Protein AF-A0AAT9RQ84-F1 (afdb_monomer)

Radius of gyration: 24.02 Å; Cα contacts (8 Å, |Δi|>4): 151; chains: 1; bounding box: 50×34×82 Å

Secondary structure (DSSP, 8-state):
-PPPPPHHHHHHHHHHHT--TTSPPPPHHHHHHHT--TTSS-SS-HHHHHHHHTTPPPPGGGHHHHHHHTTS-GGGGSTT---HHHHHHHHH-HHHHHHHHHTTT--HHHHHHHHHHHHHHHHHTT---SS--SSPPPPPPPPPPP-SHHHHHHHHHHHHHHHHHHTT--

Mean predicted aligned error: 10.5 Å

Sequence (170 aa):
MPPPASLHQKLIMLRRLLLTPTGKLPSLRDLERNSADSTGRPAISHSAIGKILDGSTPGLDNVPAVARAFDAPAAYLLPGWDDLTALSVFEQHPAARQALRLLDGLDGDAADELLAAAQAIRRSRGLNDEDVPEAPPLAPLPTAPTDGRLRRRRLSMAQAAERAAEDLQG

Nearest PDB structures (foldseek):
  3qf3-assembly2_B  TM=4.859E-01  e=4.912E-03  Mycobacterium tuberculosis
  3r1f-assembly1_A  TM=5.063E-01  e=2.634E-02  Mycobacterium tuberculosis
  3qwg-assembly1_A  TM=7.337E-01  e=4.838E-01  Mycobacterium tuberculosis
  3r1f-assembly9_R  TM=4.928E-01  e=1.767E-01  Mycobacterium tuberculosis
  3r1f-assembly8_O  TM=6.858E-01  e=7.572E-01  Mycobacterium tuberculosis

Foldseek 3Di:
DDAWDALLRLLVQLQLVPQDPVLDGDQLVLLQQQLDDPVSHRPDHSVVVVVVNVPDDDDPVCLSSNCSSSVFQSCCSDTPNQQRPVSCCCVPPPVSVVLVVVCVPPDPVVVVVVLVVVLVVCVVVVNPCSDDDSDDDGDDRPDPDDDPPVVVVVVVVVVVVVVVVVVVVD

pLDDT: mean 84.75, std 13.76, range [47.75, 96.5]

Solvent-accessible surface area (backbone atoms only — not comparable to full-atom values): 10007 Å² total; per-residue (Å²): 131,83,80,71,73,51,62,50,57,51,52,55,50,37,44,53,70,52,40,41,99,85,60,43,65,68,49,52,65,53,32,16,59,44,9,31,50,99,84,69,48,56,66,43,53,36,70,57,52,47,44,32,69,76,60,45,82,74,54,79,89,43,40,59,27,50,17,41,29,51,75,46,50,52,63,49,68,41,88,84,36,70,45,46,44,62,45,42,46,47,73,75,31,70,66,54,48,48,56,60,59,68,48,67,92,55,62,75,64,57,56,53,52,52,50,52,51,52,47,51,54,34,50,78,68,70,42,81,67,78,77,73,59,45,52,81,85,75,75,82,76,67,77,75,79,77,76,68,60,66,57,52,57,52,52,52,52,52,55,53,52,53,54,59,52,55,72,72,76,113

Structure (mmCIF, N/CA/C/O backbone):
data_AF-A0AAT9RQ84-F1
#
_entry.id   AF-A0AAT9RQ84-F1
#
loop_
_atom_site.group_PDB
_atom_site.id
_atom_site.type_symbol
_atom_site.label_atom_id
_atom_site.label_alt_id
_atom_site.label_comp_id
_atom_site.label_asym_id
_atom_site.label_entity_id
_atom_site.label_seq_id
_atom_site.pdbx_PDB_ins_code
_atom_site.Cartn_x
_atom_site.Cartn_y
_atom_site.Cartn_z
_atom_site.occupancy
_atom_site.B_iso_or_equiv
_atom_site.auth_seq_id
_atom_site.auth_comp_id
_atom_site.auth_asym_id
_atom_site.auth_atom_id
_atom_site.pdbx_PDB_model_num
ATOM 1 N N . MET A 1 1 ? -19.631 -8.891 -5.335 1.00 50.50 1 MET A N 1
ATOM 2 C CA . MET A 1 1 ? -18.218 -8.528 -5.127 1.00 50.50 1 MET A CA 1
ATOM 3 C C . MET A 1 1 ? -17.533 -8.566 -6.488 1.00 50.50 1 MET A C 1
ATOM 5 O O . MET A 1 1 ? -17.744 -9.553 -7.191 1.00 50.50 1 MET A O 1
ATOM 9 N N . PRO A 1 2 ? -16.847 -7.499 -6.927 1.00 57.72 2 PRO A N 1
ATOM 10 C CA . PRO A 1 2 ? -16.076 -7.538 -8.168 1.00 57.72 2 PRO A CA 1
ATOM 11 C C . PRO A 1 2 ? -14.991 -8.630 -8.091 1.00 57.72 2 PRO A C 1
ATOM 13 O O . PRO A 1 2 ? -14.566 -8.984 -6.989 1.00 57.72 2 PRO A O 1
ATOM 16 N N . PRO A 1 3 ? -14.573 -9.216 -9.228 1.00 71.06 3 PRO A N 1
ATOM 17 C CA . PRO A 1 3 ? -13.474 -10.174 -9.233 1.00 71.06 3 PRO A CA 1
ATOM 18 C C . PRO A 1 3 ? -12.175 -9.490 -8.778 1.00 71.06 3 PRO A C 1
ATOM 20 O O . PRO A 1 3 ? -11.982 -8.314 -9.101 1.00 71.06 3 PRO A O 1
ATOM 23 N N . PRO A 1 4 ? -11.282 -10.208 -8.072 1.00 80.50 4 PRO A N 1
ATOM 24 C CA . PRO A 1 4 ? -10.048 -9.619 -7.576 1.00 80.50 4 PRO A CA 1
ATOM 25 C C . PRO A 1 4 ? -9.174 -9.120 -8.727 1.00 80.50 4 PRO A C 1
ATOM 27 O O . PRO A 1 4 ? -9.068 -9.771 -9.776 1.00 80.50 4 PRO A O 1
ATOM 30 N N . ALA A 1 5 ? -8.532 -7.970 -8.532 1.00 85.44 5 ALA A N 1
ATOM 31 C CA . ALA A 1 5 ? -7.670 -7.377 -9.544 1.00 85.44 5 ALA A CA 1
ATOM 32 C C . ALA A 1 5 ? -6.446 -8.271 -9.792 1.00 85.44 5 ALA A C 1
ATOM 34 O O . ALA A 1 5 ? -5.745 -8.693 -8.869 1.00 85.44 5 ALA A O 1
ATOM 35 N N . SER A 1 6 ? -6.145 -8.550 -11.060 1.00 91.06 6 SER A N 1
ATOM 36 C CA . SER A 1 6 ? -4.933 -9.298 -11.404 1.00 91.06 6 SER A CA 1
ATOM 37 C C . SER A 1 6 ? -3.682 -8.479 -11.078 1.00 91.06 6 SER A C 1
ATOM 39 O O . SER A 1 6 ? -3.684 -7.252 -11.197 1.00 91.06 6 SER A O 1
ATOM 41 N N . LEU A 1 7 ? -2.573 -9.148 -10.746 1.00 92.31 7 LEU A N 1
ATOM 42 C CA . LEU A 1 7 ? -1.295 -8.480 -10.469 1.00 92.31 7 LEU A CA 1
ATOM 43 C C . LEU A 1 7 ? -0.893 -7.508 -11.590 1.00 92.31 7 LEU A C 1
ATOM 45 O O . LEU A 1 7 ? -0.454 -6.393 -11.328 1.00 92.31 7 LEU A O 1
ATOM 49 N N . HIS A 1 8 ? -1.090 -7.905 -12.846 1.00 92.25 8 HIS A N 1
ATOM 50 C CA . HIS A 1 8 ? -0.796 -7.058 -13.996 1.00 92.25 8 HIS A CA 1
ATOM 51 C C . HIS A 1 8 ? -1.626 -5.761 -13.994 1.00 92.25 8 HIS A C 1
ATOM 53 O O . HIS A 1 8 ? -1.076 -4.677 -14.191 1.00 92.25 8 HIS A O 1
ATOM 59 N N . GLN A 1 9 ? -2.929 -5.839 -13.696 1.00 91.44 9 GLN A N 1
ATOM 60 C CA . GLN A 1 9 ? -3.789 -4.654 -13.576 1.00 91.44 9 GLN A CA 1
ATOM 61 C C . GLN A 1 9 ? -3.342 -3.743 -12.429 1.00 91.44 9 GLN A C 1
ATOM 63 O O . GLN A 1 9 ? -3.243 -2.529 -12.622 1.00 91.44 9 GLN A O 1
ATOM 68 N N . LYS A 1 10 ? -3.001 -4.325 -11.273 1.00 94.19 10 LYS A N 1
ATOM 69 C CA . LYS A 1 10 ? -2.466 -3.584 -10.123 1.00 94.19 10 LYS A CA 1
ATOM 70 C C . LYS A 1 10 ? -1.192 -2.828 -10.489 1.00 94.19 10 LYS A C 1
ATOM 72 O O . LYS A 1 10 ? -1.088 -1.635 -10.233 1.00 94.19 10 LYS A O 1
ATOM 77 N N . LEU A 1 11 ? -0.247 -3.479 -11.164 1.00 94.56 11 LEU A N 1
ATOM 78 C CA . LEU A 1 11 ? 1.014 -2.855 -11.577 1.00 94.56 11 LEU A CA 1
ATOM 79 C C . LEU A 1 11 ? 0.817 -1.738 -12.609 1.00 94.56 11 LEU A C 1
ATOM 81 O O . LEU A 1 11 ? 1.481 -0.704 -12.523 1.00 94.56 11 LEU A O 1
ATOM 85 N N . ILE A 1 12 ? -0.108 -1.900 -13.562 1.00 91.50 12 ILE A N 1
ATOM 86 C CA . ILE A 1 12 ? -0.475 -0.824 -14.498 1.00 91.50 12 ILE A CA 1
ATOM 87 C C . ILE A 1 12 ? -1.033 0.378 -13.734 1.00 91.50 12 ILE A C 1
ATOM 89 O O . ILE A 1 12 ? -0.650 1.516 -14.014 1.00 91.50 12 ILE A O 1
ATOM 93 N N . MET A 1 13 ? -1.922 0.132 -12.772 1.00 92.19 13 MET A N 1
ATOM 94 C CA . MET A 1 13 ? -2.515 1.173 -11.940 1.00 92.19 13 MET A CA 1
ATOM 95 C C . MET A 1 13 ? -1.446 1.904 -11.120 1.00 92.19 13 MET A C 1
ATOM 97 O O . MET A 1 13 ? -1.349 3.126 -11.213 1.00 92.19 13 MET A O 1
ATOM 101 N N . LEU A 1 14 ? -0.586 1.175 -10.403 1.00 94.06 14 LEU A N 1
ATOM 102 C CA . LEU A 1 14 ? 0.517 1.753 -9.629 1.00 94.06 14 LEU A CA 1
ATOM 103 C C . LEU A 1 14 ? 1.453 2.586 -10.506 1.00 94.06 14 LEU A C 1
ATOM 105 O O . LEU A 1 14 ? 1.819 3.705 -10.159 1.00 94.06 14 LEU A O 1
ATOM 109 N N . ARG A 1 15 ? 1.782 2.098 -11.707 1.00 92.56 15 ARG A N 1
ATOM 110 C CA . ARG A 1 15 ? 2.611 2.856 -12.651 1.00 92.56 15 ARG A CA 1
ATOM 111 C C . ARG A 1 15 ? 1.974 4.187 -13.049 1.00 92.56 15 ARG A C 1
ATOM 113 O O . ARG A 1 15 ? 2.693 5.155 -13.284 1.00 92.56 15 ARG A O 1
ATOM 120 N N . ARG A 1 16 ? 0.643 4.230 -13.162 1.00 90.81 16 ARG A N 1
ATOM 121 C CA . ARG A 1 16 ? -0.107 5.462 -13.443 1.00 90.81 16 ARG A CA 1
ATOM 122 C C . ARG A 1 16 ? -0.156 6.394 -12.237 1.00 90.81 16 ARG A C 1
ATOM 124 O O . ARG A 1 16 ? -0.142 7.601 -12.438 1.00 90.81 16 ARG A O 1
ATOM 131 N N . LEU A 1 17 ? -0.183 5.867 -11.016 1.00 90.25 17 LEU A N 1
ATOM 132 C CA . LEU A 1 17 ? -0.075 6.689 -9.807 1.00 90.25 17 LEU A CA 1
ATOM 133 C C . LEU A 1 17 ? 1.306 7.350 -9.694 1.00 90.25 17 LEU A C 1
ATOM 135 O O . LEU A 1 17 ? 1.405 8.489 -9.257 1.00 90.25 17 LEU A O 1
ATOM 139 N N . LEU A 1 18 ? 2.347 6.691 -10.205 1.00 89.44 18 LEU A N 1
ATOM 140 C CA . LEU A 1 18 ? 3.710 7.222 -10.285 1.00 89.44 18 LEU A CA 1
ATOM 141 C C . LEU A 1 18 ? 3.965 8.195 -11.449 1.00 89.44 18 LEU A C 1
ATOM 143 O O . LEU A 1 18 ? 5.123 8.437 -11.804 1.00 89.44 18 LEU A O 1
ATOM 147 N N . LEU A 1 19 ? 2.922 8.742 -12.082 1.00 85.44 19 LEU A N 1
ATOM 148 C CA . LEU A 1 19 ? 3.100 9.789 -13.088 1.00 85.44 19 LEU A CA 1
ATOM 149 C C . LEU A 1 19 ? 3.947 10.924 -12.500 1.00 85.44 19 LEU A C 1
ATOM 151 O O . LEU A 1 19 ? 3.646 11.477 -11.445 1.00 85.44 19 LEU A O 1
ATOM 155 N N . THR A 1 20 ? 5.017 11.286 -13.203 1.00 72.25 20 THR A N 1
ATOM 156 C CA . THR A 1 20 ? 5.844 12.423 -12.806 1.00 72.25 20 THR A CA 1
ATOM 157 C C . THR A 1 20 ? 5.012 13.711 -12.820 1.00 72.25 20 THR A C 1
ATOM 159 O O . THR A 1 20 ? 4.012 13.789 -13.538 1.00 72.25 20 THR A O 1
ATOM 162 N N . PRO A 1 21 ? 5.471 14.796 -12.167 1.00 71.00 21 PRO A N 1
ATOM 163 C CA . PRO A 1 21 ? 4.843 16.116 -12.308 1.00 71.00 21 PRO A CA 1
ATOM 164 C C . PRO A 1 21 ? 4.735 16.594 -13.768 1.00 71.00 21 PRO A C 1
ATOM 166 O O . PRO A 1 21 ? 3.922 17.447 -14.099 1.00 71.00 21 PRO A O 1
ATOM 169 N N . THR A 1 22 ? 5.553 16.026 -14.662 1.00 71.38 22 THR A N 1
ATOM 170 C CA . THR A 1 22 ? 5.536 16.272 -16.112 1.00 71.38 22 THR A CA 1
ATOM 171 C C . THR A 1 22 ? 4.561 15.374 -16.887 1.00 71.38 22 THR A C 1
ATOM 173 O O . THR A 1 22 ? 4.561 15.400 -18.118 1.00 71.38 22 THR A O 1
ATOM 176 N N . GLY A 1 23 ? 3.755 14.561 -16.198 1.00 78.06 23 GLY A N 1
ATOM 177 C CA . GLY A 1 23 ? 2.766 13.655 -16.781 1.00 78.06 23 GLY A CA 1
ATOM 178 C C . GLY A 1 23 ? 3.364 12.444 -17.503 1.00 78.06 23 GLY A C 1
ATOM 179 O O . GLY A 1 23 ? 2.690 11.821 -18.321 1.00 78.06 23 GLY A O 1
ATOM 180 N N . LYS A 1 24 ? 4.633 12.102 -17.252 1.00 85.12 24 LYS A N 1
ATOM 181 C CA . LYS A 1 24 ? 5.287 10.947 -17.879 1.00 85.12 24 LYS A CA 1
ATOM 182 C C . LYS A 1 24 ? 5.252 9.751 -16.943 1.00 85.12 24 LYS A C 1
ATOM 184 O O . LYS A 1 24 ? 5.495 9.883 -15.748 1.00 85.12 24 LYS A O 1
ATOM 189 N N . LEU A 1 25 ? 4.986 8.572 -17.501 1.00 88.31 25 LEU A N 1
ATOM 190 C CA . LEU A 1 25 ? 5.143 7.325 -16.757 1.00 88.31 25 LEU A CA 1
ATOM 191 C C . LEU A 1 25 ? 6.630 7.099 -16.446 1.00 88.31 25 LEU A C 1
ATOM 193 O O . LEU A 1 25 ? 7.471 7.396 -17.304 1.00 88.31 25 LEU A O 1
ATOM 197 N N . PRO A 1 26 ? 6.961 6.523 -15.279 1.00 90.25 26 PRO A N 1
ATOM 198 C CA . PRO A 1 26 ? 8.336 6.178 -14.955 1.00 90.25 26 PRO A CA 1
ATOM 199 C C . PRO A 1 26 ? 8.887 5.183 -15.983 1.00 90.25 26 PRO A C 1
ATOM 201 O O . PRO A 1 26 ? 8.175 4.293 -16.487 1.00 90.25 26 PRO A O 1
ATOM 204 N N . SER A 1 27 ? 10.164 5.356 -16.326 1.00 92.31 27 SER A N 1
ATOM 205 C CA . SER A 1 27 ? 10.886 4.397 -17.157 1.00 92.31 27 SER A CA 1
ATOM 206 C C . SER A 1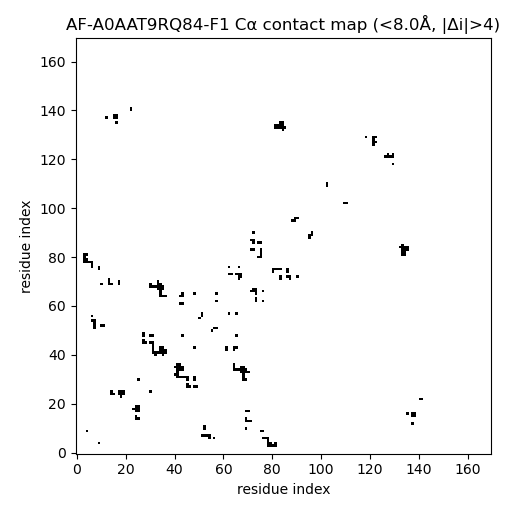 27 ? 11.232 3.143 -16.348 1.00 92.31 27 SER A C 1
ATOM 208 O O . SER A 1 27 ? 11.255 3.170 -15.119 1.00 92.31 27 SER A O 1
ATOM 210 N N . LEU A 1 28 ? 11.570 2.038 -17.021 1.00 94.25 28 LEU A N 1
ATOM 211 C CA . LEU A 1 28 ? 12.027 0.826 -16.325 1.00 94.25 28 LEU A CA 1
ATOM 212 C C . LEU A 1 28 ? 13.302 1.074 -15.498 1.00 94.25 28 LEU A C 1
ATOM 214 O O . LEU A 1 28 ? 13.507 0.416 -14.485 1.00 94.25 28 LEU A O 1
ATOM 218 N N . ARG A 1 29 ? 14.139 2.036 -15.911 1.00 93.19 29 ARG A N 1
ATOM 219 C CA . ARG A 1 29 ? 15.339 2.453 -15.169 1.00 93.19 29 ARG A CA 1
ATOM 220 C C . ARG A 1 29 ? 14.997 3.254 -13.916 1.00 93.19 29 ARG A C 1
ATOM 222 O O . ARG A 1 29 ? 15.676 3.106 -12.905 1.00 93.19 29 ARG A O 1
ATOM 229 N N . ASP A 1 30 ? 13.945 4.068 -13.965 1.00 93.69 30 ASP A N 1
ATOM 230 C CA . ASP A 1 30 ? 13.454 4.767 -12.775 1.00 93.69 30 ASP A CA 1
ATOM 231 C C . ASP A 1 30 ? 12.901 3.765 -11.758 1.00 93.69 30 ASP A C 1
ATOM 233 O O . ASP A 1 30 ? 13.250 3.839 -10.585 1.00 93.69 30 ASP A O 1
ATOM 237 N N . LEU A 1 31 ? 12.122 2.780 -12.218 1.00 94.81 31 LEU A N 1
ATOM 238 C CA . LEU A 1 31 ? 11.588 1.714 -11.363 1.00 94.81 31 LEU A CA 1
ATOM 239 C C . LEU A 1 31 ? 12.705 0.833 -10.771 1.00 94.81 31 LEU A C 1
ATOM 241 O O . LEU A 1 31 ? 12.673 0.508 -9.589 1.00 94.81 31 LEU A O 1
ATOM 245 N N . GLU A 1 32 ? 13.728 0.491 -11.561 1.00 95.69 32 GLU A N 1
ATOM 246 C CA . GLU A 1 32 ? 14.928 -0.219 -11.087 1.00 95.69 32 GLU A CA 1
ATOM 247 C C . GLU A 1 32 ? 15.611 0.555 -9.955 1.00 95.69 32 GLU A C 1
ATOM 249 O O . GLU A 1 32 ? 15.879 -0.010 -8.897 1.00 95.69 32 GLU A O 1
ATOM 254 N N . ARG A 1 33 ? 15.819 1.865 -10.126 1.00 94.25 33 ARG A N 1
ATOM 255 C CA . ARG A 1 33 ? 16.390 2.720 -9.077 1.00 94.25 33 ARG A CA 1
ATOM 256 C C . ARG A 1 33 ? 15.507 2.767 -7.826 1.00 94.25 33 ARG A C 1
ATOM 258 O O . ARG A 1 33 ? 16.034 2.672 -6.724 1.00 94.25 33 ARG A O 1
ATOM 265 N N . ASN A 1 34 ? 14.191 2.875 -7.988 1.00 94.38 34 ASN A N 1
ATOM 266 C CA . ASN A 1 34 ? 13.243 2.924 -6.871 1.00 94.38 34 ASN A CA 1
ATOM 267 C C . ASN A 1 34 ? 13.160 1.598 -6.098 1.00 94.38 34 ASN A C 1
ATOM 269 O O . ASN A 1 34 ? 12.774 1.581 -4.936 1.00 94.38 34 ASN A O 1
ATOM 273 N N . SER A 1 35 ? 13.560 0.481 -6.710 1.00 94.94 35 SER A N 1
ATOM 274 C CA . SER A 1 35 ? 13.575 -0.825 -6.043 1.00 94.94 35 SER A CA 1
ATOM 275 C C . SER A 1 35 ? 14.660 -0.989 -4.972 1.00 94.94 35 SER A C 1
ATOM 277 O O . SER A 1 35 ? 14.692 -2.023 -4.287 1.00 94.94 35 SER A O 1
ATOM 279 N N . ALA A 1 36 ? 15.566 -0.012 -4.862 1.00 92.44 36 ALA A N 1
ATOM 280 C CA . ALA A 1 36 ? 16.740 -0.093 -4.014 1.00 92.44 36 ALA A CA 1
ATOM 281 C C . ALA A 1 36 ? 16.394 -0.397 -2.550 1.00 92.44 36 ALA A C 1
ATOM 283 O O . ALA A 1 36 ? 15.391 0.067 -2.008 1.00 92.44 36 ALA A O 1
ATOM 284 N N . ASP A 1 37 ? 17.223 -1.224 -1.920 1.00 89.06 37 ASP A N 1
ATOM 285 C CA . ASP A 1 37 ? 17.119 -1.531 -0.496 1.00 89.06 37 ASP A CA 1
ATOM 286 C C . ASP A 1 37 ? 17.896 -0.517 0.364 1.00 89.06 37 ASP A C 1
ATOM 288 O O . ASP A 1 37 ? 18.365 0.517 -0.115 1.00 89.06 37 ASP A O 1
ATOM 292 N N . SER A 1 38 ? 18.059 -0.819 1.655 1.00 85.50 38 SER A N 1
ATOM 293 C CA . SER A 1 38 ? 18.830 0.007 2.591 1.00 85.50 38 SER A CA 1
ATOM 294 C C . SER A 1 38 ? 20.310 0.158 2.217 1.00 85.50 38 SER A C 1
ATOM 296 O O . SER A 1 38 ? 20.976 1.048 2.741 1.00 85.50 38 SER A O 1
ATOM 298 N N . THR A 1 39 ? 20.833 -0.667 1.303 1.00 87.44 39 THR A N 1
ATOM 299 C CA . THR A 1 39 ? 22.197 -0.547 0.769 1.00 87.44 39 THR A CA 1
ATOM 300 C C . THR A 1 39 ? 22.288 0.437 -0.400 1.00 87.44 39 THR A C 1
ATOM 302 O O . THR A 1 39 ? 23.385 0.740 -0.871 1.00 87.44 39 THR A O 1
ATOM 305 N N . GLY A 1 40 ? 21.147 0.937 -0.890 1.00 86.38 40 GLY A N 1
ATOM 306 C CA . GLY A 1 40 ? 21.060 1.850 -2.028 1.00 86.38 40 GLY A CA 1
ATOM 307 C C . GLY A 1 40 ? 21.273 1.178 -3.388 1.00 86.38 40 GLY A C 1
ATOM 308 O O . GLY A 1 40 ? 21.314 1.865 -4.409 1.00 86.38 40 GLY A O 1
ATOM 309 N N . ARG A 1 41 ? 21.409 -0.154 -3.434 1.00 90.81 41 ARG A N 1
ATOM 310 C CA . ARG A 1 41 ? 21.547 -0.914 -4.683 1.00 90.81 41 ARG A CA 1
ATOM 311 C C . ARG A 1 41 ? 20.179 -1.391 -5.171 1.00 90.81 41 ARG A C 1
ATOM 313 O O . ARG A 1 41 ? 19.405 -1.882 -4.351 1.00 90.81 41 ARG A O 1
ATOM 320 N N . PRO A 1 42 ? 19.884 -1.303 -6.483 1.00 91.62 42 PRO A N 1
ATOM 321 C CA . PRO A 1 42 ? 18.677 -1.889 -7.058 1.00 91.62 42 PRO A CA 1
ATOM 322 C C . PRO A 1 42 ? 18.548 -3.368 -6.693 1.00 91.62 42 PRO A C 1
ATOM 324 O O . PRO A 1 42 ? 19.453 -4.155 -6.972 1.00 91.62 42 PRO A O 1
ATOM 327 N N . ALA A 1 43 ? 17.422 -3.738 -6.086 1.00 92.75 43 ALA A N 1
ATOM 328 C CA . ALA A 1 43 ? 17.149 -5.120 -5.700 1.00 92.75 43 ALA A CA 1
ATOM 329 C C . ALA A 1 43 ? 16.576 -5.946 -6.864 1.00 92.75 43 ALA A C 1
ATOM 331 O O . ALA A 1 43 ? 16.652 -7.171 -6.855 1.00 92.75 43 ALA A O 1
ATOM 332 N N . ILE A 1 44 ? 16.027 -5.285 -7.887 1.00 93.94 44 ILE A N 1
ATOM 333 C CA . ILE A 1 44 ? 15.530 -5.925 -9.105 1.00 93.94 44 ILE A CA 1
ATOM 334 C C . ILE A 1 44 ? 15.974 -5.134 -10.337 1.00 93.94 44 ILE A C 1
ATOM 336 O O . ILE A 1 44 ? 15.984 -3.904 -10.340 1.00 93.94 44 ILE A O 1
ATOM 340 N N . SER A 1 45 ? 16.352 -5.847 -11.399 1.00 94.38 45 SER A N 1
ATOM 341 C CA . SER A 1 45 ? 16.800 -5.225 -12.643 1.00 94.38 45 SER A CA 1
ATOM 342 C C . SER A 1 45 ? 15.635 -4.682 -13.472 1.00 94.38 45 SER A C 1
ATOM 344 O O . SER A 1 45 ? 14.531 -5.231 -13.473 1.00 94.38 45 SER A O 1
ATOM 346 N N . HIS A 1 46 ? 15.895 -3.658 -14.285 1.00 93.56 46 HIS A N 1
ATOM 347 C CA . HIS A 1 46 ? 14.904 -3.106 -15.221 1.00 93.56 46 HIS A CA 1
ATOM 348 C C . HIS A 1 46 ? 14.347 -4.157 -16.201 1.00 93.56 46 HIS A C 1
ATOM 350 O O . HIS A 1 46 ? 13.185 -4.074 -16.597 1.00 93.56 46 HIS A O 1
ATOM 356 N N . SER A 1 47 ? 15.150 -5.158 -16.587 1.00 94.12 47 SER A N 1
ATOM 357 C CA . SER A 1 47 ? 14.707 -6.251 -17.461 1.00 94.12 47 SER A CA 1
ATOM 358 C C . SER A 1 47 ? 13.740 -7.202 -16.754 1.00 94.12 47 SER A C 1
ATOM 360 O O . SER A 1 47 ? 12.765 -7.640 -17.363 1.00 94.12 47 SER A O 1
ATOM 362 N N . ALA A 1 48 ? 13.961 -7.488 -15.468 1.00 94.50 48 ALA A N 1
ATOM 363 C CA . ALA A 1 48 ? 13.033 -8.270 -14.658 1.00 94.50 48 ALA A CA 1
ATOM 364 C C . ALA A 1 48 ? 11.726 -7.502 -14.400 1.00 94.50 48 ALA A C 1
ATOM 366 O O . ALA A 1 48 ? 10.652 -8.076 -14.556 1.00 94.50 48 ALA A O 1
ATOM 367 N N . ILE A 1 49 ? 11.802 -6.194 -14.120 1.00 94.50 49 ILE A N 1
ATOM 368 C CA . ILE A 1 49 ? 10.618 -5.322 -14.019 1.00 94.50 49 ILE A CA 1
ATOM 369 C C . ILE A 1 49 ? 9.818 -5.340 -15.327 1.00 94.50 49 ILE A C 1
ATOM 371 O O . ILE A 1 49 ? 8.597 -5.462 -15.287 1.00 94.50 49 ILE A O 1
ATOM 375 N N . GLY A 1 50 ? 10.491 -5.259 -16.481 1.00 93.75 50 GLY A N 1
ATOM 376 C CA . GLY A 1 50 ? 9.849 -5.360 -17.795 1.00 93.75 50 GLY A CA 1
ATOM 377 C C . GLY A 1 50 ? 9.055 -6.658 -17.951 1.00 93.75 50 GLY A C 1
ATOM 378 O O . GLY A 1 50 ? 7.862 -6.610 -18.216 1.00 93.75 50 GLY A O 1
ATOM 379 N N . LYS A 1 51 ? 9.674 -7.810 -17.659 1.00 94.38 51 LYS A N 1
ATOM 380 C CA . LYS A 1 51 ? 8.994 -9.118 -17.707 1.00 94.38 51 LYS A CA 1
ATOM 381 C C . LYS A 1 51 ? 7.773 -9.195 -16.791 1.00 94.38 51 LYS A C 1
ATOM 383 O O . LYS A 1 51 ? 6.774 -9.809 -17.156 1.00 94.38 51 LYS A O 1
ATOM 388 N N . ILE A 1 52 ? 7.861 -8.604 -15.600 1.00 94.31 52 ILE A N 1
ATOM 389 C CA . ILE A 1 52 ? 6.754 -8.569 -14.637 1.00 94.31 52 ILE A CA 1
ATOM 390 C C . ILE A 1 52 ? 5.610 -7.696 -15.162 1.00 94.31 52 ILE A C 1
ATOM 392 O O . ILE A 1 52 ? 4.449 -8.098 -15.118 1.00 94.31 52 ILE A O 1
ATOM 396 N N . LEU A 1 53 ? 5.936 -6.532 -15.730 1.00 92.19 53 LEU A N 1
ATOM 397 C CA . LEU A 1 53 ? 4.959 -5.681 -16.404 1.00 92.19 53 LEU A CA 1
ATOM 398 C C . LEU A 1 53 ? 4.327 -6.369 -17.616 1.00 92.19 53 LEU A C 1
ATOM 400 O O . LEU A 1 53 ? 3.147 -6.153 -17.851 1.00 92.19 53 LEU A O 1
ATOM 404 N N . ASP A 1 54 ? 5.051 -7.239 -18.316 1.00 91.62 54 ASP A N 1
ATOM 405 C CA . ASP A 1 54 ? 4.524 -8.048 -19.423 1.00 91.62 54 ASP A CA 1
ATOM 406 C C . ASP A 1 54 ? 3.677 -9.252 -18.950 1.00 91.62 54 ASP A C 1
ATOM 408 O O . ASP A 1 54 ? 3.168 -10.014 -19.769 1.00 91.62 54 ASP A O 1
ATOM 412 N N . GLY A 1 55 ? 3.493 -9.423 -17.634 1.00 89.44 55 GLY A N 1
ATOM 413 C CA . GLY A 1 55 ? 2.600 -10.425 -17.041 1.00 89.44 55 GLY A CA 1
ATOM 414 C C . GLY A 1 55 ? 3.301 -11.575 -16.316 1.00 89.44 55 GLY A C 1
ATOM 415 O O . GLY A 1 55 ? 2.627 -12.484 -15.836 1.00 89.44 55 GLY A O 1
ATOM 416 N N . SER A 1 56 ? 4.631 -11.554 -16.195 1.00 91.88 56 SER A N 1
ATOM 417 C CA . SER A 1 56 ? 5.346 -12.556 -15.394 1.00 91.88 56 SER A CA 1
ATOM 418 C C . SER A 1 56 ? 5.086 -12.355 -13.899 1.00 91.88 56 SER A C 1
ATOM 420 O O . SER A 1 56 ? 5.129 -11.236 -13.391 1.00 91.88 56 SER A O 1
ATOM 422 N N . THR A 1 57 ? 4.882 -13.441 -13.158 1.00 88.75 57 THR A N 1
ATOM 423 C CA . THR A 1 57 ? 4.747 -13.376 -11.698 1.00 88.75 57 THR A CA 1
ATOM 424 C C . THR A 1 57 ? 6.127 -13.211 -11.046 1.00 88.75 57 THR A C 1
ATOM 426 O O . THR A 1 57 ? 7.031 -13.997 -11.344 1.00 88.75 57 THR A O 1
ATOM 429 N N . PRO A 1 58 ? 6.337 -12.217 -10.164 1.00 89.62 58 PRO A N 1
ATOM 430 C CA . PRO A 1 58 ? 7.566 -12.124 -9.389 1.00 89.62 58 PRO A CA 1
ATOM 431 C C . PRO A 1 58 ? 7.650 -13.289 -8.396 1.00 89.62 58 PRO A C 1
ATOM 433 O O . PRO A 1 58 ? 6.646 -13.700 -7.818 1.00 89.62 58 PRO A O 1
ATOM 436 N N . GLY A 1 59 ? 8.860 -13.798 -8.159 1.00 88.81 59 GLY A N 1
ATOM 437 C CA . GLY A 1 59 ? 9.104 -14.672 -7.008 1.00 88.81 59 GLY A CA 1
ATOM 438 C C . GLY A 1 59 ? 8.809 -13.941 -5.692 1.00 88.81 59 GLY A C 1
ATOM 439 O O . GLY A 1 59 ? 8.946 -12.718 -5.635 1.00 88.81 59 GLY A O 1
ATOM 440 N N . LEU A 1 60 ? 8.435 -14.678 -4.640 1.00 87.12 60 LEU A N 1
ATOM 441 C CA . LEU A 1 60 ? 8.083 -14.104 -3.331 1.00 87.12 60 LEU A CA 1
ATOM 442 C C . LEU A 1 60 ? 9.195 -13.206 -2.765 1.00 87.12 60 LEU A C 1
ATOM 444 O O . LEU A 1 60 ? 8.908 -12.112 -2.287 1.00 87.12 60 LEU A O 1
ATOM 448 N N . ASP A 1 61 ? 10.458 -13.602 -2.937 1.00 89.00 61 ASP A N 1
ATOM 449 C CA . ASP A 1 61 ? 11.626 -12.824 -2.497 1.00 89.00 61 ASP A CA 1
ATOM 450 C C . ASP A 1 61 ? 11.753 -11.466 -3.209 1.00 89.00 61 ASP A C 1
ATOM 452 O O . ASP A 1 61 ? 12.339 -10.523 -2.681 1.00 89.00 61 ASP A O 1
ATOM 456 N N . ASN A 1 62 ? 11.167 -11.337 -4.404 1.00 91.75 62 ASN A N 1
ATOM 457 C CA . ASN A 1 62 ? 11.188 -10.110 -5.196 1.00 91.75 62 ASN A CA 1
ATOM 458 C C . ASN A 1 62 ? 9.987 -9.200 -4.916 1.00 91.75 62 ASN A C 1
ATOM 460 O O . ASN A 1 62 ? 10.014 -8.040 -5.326 1.00 91.75 62 ASN A O 1
ATOM 464 N N . VAL A 1 63 ? 8.942 -9.677 -4.228 1.00 94.38 63 VAL A N 1
ATOM 465 C CA . VAL A 1 63 ? 7.735 -8.880 -3.945 1.00 94.38 63 VAL A CA 1
ATOM 466 C C . VAL A 1 63 ? 8.072 -7.575 -3.213 1.00 94.38 63 VAL A C 1
ATOM 468 O O . VAL A 1 63 ? 7.619 -6.533 -3.683 1.00 94.38 63 VAL A O 1
ATOM 471 N N . PRO A 1 64 ? 8.922 -7.551 -2.164 1.00 94.44 64 PRO A N 1
ATOM 472 C CA . PRO A 1 64 ? 9.306 -6.296 -1.515 1.00 94.44 64 PRO A CA 1
ATOM 473 C C . PRO A 1 64 ? 10.050 -5.336 -2.453 1.00 94.44 64 PRO A C 1
ATOM 475 O O . PRO A 1 64 ? 9.840 -4.127 -2.405 1.00 94.44 64 PRO A O 1
ATOM 478 N N . ALA A 1 65 ? 10.906 -5.861 -3.336 1.00 95.12 65 ALA A N 1
ATOM 479 C CA . ALA A 1 65 ? 11.644 -5.048 -4.301 1.00 95.12 65 ALA A CA 1
ATOM 480 C C . ALA A 1 65 ? 10.714 -4.422 -5.350 1.00 95.12 65 ALA A C 1
ATOM 482 O O . ALA A 1 65 ? 10.865 -3.248 -5.687 1.00 95.12 65 ALA A O 1
ATOM 483 N N . VAL A 1 66 ? 9.731 -5.187 -5.837 1.00 95.94 66 VAL A N 1
ATOM 484 C CA . VAL A 1 66 ? 8.696 -4.693 -6.753 1.00 95.94 66 VAL A CA 1
ATOM 485 C C . VAL A 1 66 ? 7.816 -3.664 -6.045 1.00 95.94 66 VAL A C 1
ATOM 487 O O . VAL A 1 66 ? 7.594 -2.590 -6.587 1.00 95.94 66 VAL A O 1
ATOM 490 N N . ALA A 1 67 ? 7.380 -3.936 -4.817 1.00 96.00 67 ALA A N 1
ATOM 491 C CA . ALA A 1 67 ? 6.578 -3.012 -4.020 1.00 96.00 67 ALA A CA 1
ATOM 492 C C . ALA A 1 67 ? 7.267 -1.645 -3.865 1.00 96.00 67 ALA A C 1
ATOM 494 O O . ALA A 1 67 ? 6.675 -0.618 -4.189 1.00 96.00 67 ALA A O 1
ATOM 495 N N . ARG A 1 68 ? 8.564 -1.636 -3.516 1.00 95.44 68 ARG A N 1
ATOM 496 C CA . ARG A 1 68 ? 9.381 -0.409 -3.468 1.00 95.44 68 ARG A CA 1
ATOM 497 C C . ARG A 1 68 ? 9.512 0.277 -4.826 1.00 95.44 68 ARG A C 1
ATOM 499 O O . ARG A 1 68 ? 9.385 1.493 -4.907 1.00 95.44 68 ARG A O 1
ATOM 506 N N . ALA A 1 69 ? 9.728 -0.486 -5.900 1.00 96.12 69 ALA A N 1
ATOM 507 C CA . ALA A 1 69 ? 9.833 0.073 -7.249 1.00 96.12 69 ALA A CA 1
ATOM 508 C C . ALA A 1 69 ? 8.587 0.887 -7.641 1.00 96.12 69 ALA A C 1
ATOM 510 O O . ALA A 1 69 ? 8.707 1.906 -8.325 1.00 96.12 69 ALA A O 1
ATOM 511 N N . PHE A 1 70 ? 7.415 0.427 -7.196 1.00 95.31 70 PHE A N 1
ATOM 512 C CA . PHE A 1 70 ? 6.111 1.017 -7.484 1.00 95.31 70 PHE A CA 1
ATOM 513 C C . PHE A 1 70 ? 5.556 1.920 -6.367 1.00 95.31 70 PHE A C 1
ATOM 515 O O . PHE A 1 70 ? 4.429 2.387 -6.510 1.00 95.31 70 PHE A O 1
ATOM 522 N N . ASP A 1 71 ? 6.332 2.183 -5.309 1.00 93.56 71 ASP A N 1
ATOM 523 C CA . ASP A 1 71 ? 5.918 2.955 -4.124 1.00 93.56 71 ASP A CA 1
ATOM 524 C C . ASP A 1 71 ? 4.570 2.491 -3.544 1.00 93.56 71 ASP A C 1
ATOM 526 O O . ASP A 1 71 ? 3.625 3.261 -3.382 1.00 93.56 71 ASP A O 1
ATOM 530 N N . ALA A 1 72 ? 4.453 1.184 -3.305 1.00 95.38 72 ALA A N 1
ATOM 531 C CA . ALA A 1 72 ? 3.214 0.562 -2.855 1.00 95.38 72 ALA A CA 1
ATOM 532 C C . ALA A 1 72 ? 3.447 -0.416 -1.694 1.00 95.38 72 ALA A C 1
ATOM 534 O O . ALA A 1 72 ? 4.519 -1.023 -1.617 1.00 95.38 72 ALA A O 1
ATOM 535 N N . PRO A 1 73 ? 2.425 -0.654 -0.851 1.00 96.31 73 PRO A N 1
ATOM 536 C CA . PRO A 1 73 ? 2.428 -1.735 0.125 1.00 96.31 73 PRO A CA 1
ATOM 537 C C . PRO A 1 73 ? 2.675 -3.095 -0.525 1.00 96.31 73 PRO A C 1
ATOM 539 O O . PRO A 1 73 ? 2.030 -3.451 -1.514 1.00 96.31 73 PRO A O 1
ATOM 542 N N . ALA A 1 74 ? 3.563 -3.905 0.053 1.00 95.25 74 ALA A N 1
ATOM 543 C CA . ALA A 1 74 ? 3.898 -5.216 -0.514 1.00 95.25 74 ALA A CA 1
ATOM 544 C C . ALA A 1 74 ? 2.684 -6.157 -0.559 1.00 95.25 74 ALA A C 1
ATOM 546 O O . ALA A 1 74 ? 2.518 -6.914 -1.518 1.00 95.25 74 ALA A O 1
ATOM 547 N N . ALA A 1 75 ? 1.806 -6.057 0.444 1.00 94.94 75 ALA A N 1
ATOM 548 C CA . ALA A 1 75 ? 0.567 -6.825 0.519 1.00 94.94 75 ALA A CA 1
ATOM 549 C C . ALA A 1 75 ? -0.356 -6.570 -0.680 1.00 94.94 75 ALA A C 1
ATOM 551 O O . ALA A 1 75 ? -1.008 -7.498 -1.143 1.00 94.94 75 ALA A O 1
ATOM 552 N N . TYR A 1 76 ? -0.353 -5.358 -1.246 1.00 95.62 76 TYR A N 1
ATOM 553 C CA . TYR A 1 76 ? -1.199 -5.019 -2.390 1.00 95.62 76 TYR A CA 1
ATOM 554 C C . TYR A 1 76 ? -0.864 -5.861 -3.631 1.00 95.62 76 TYR A C 1
ATOM 556 O O . TYR A 1 76 ? -1.728 -6.133 -4.459 1.00 95.62 76 TYR A O 1
ATOM 564 N N . LEU A 1 77 ? 0.377 -6.341 -3.760 1.00 94.12 77 LEU A N 1
ATOM 565 C CA . LEU A 1 77 ? 0.789 -7.208 -4.868 1.00 94.12 77 LEU A CA 1
ATOM 566 C C . LEU A 1 77 ? 0.316 -8.661 -4.708 1.00 94.12 77 LEU A C 1
ATOM 568 O O . LEU A 1 77 ? 0.450 -9.455 -5.642 1.00 94.12 77 LEU A O 1
ATOM 572 N N . LEU A 1 78 ? -0.236 -9.026 -3.550 1.00 91.81 78 LEU A N 1
ATOM 573 C CA . LEU A 1 78 ? -0.723 -10.373 -3.285 1.00 91.81 78 LEU A CA 1
ATOM 574 C C . LEU A 1 78 ? -2.162 -10.561 -3.807 1.00 91.81 78 LEU A C 1
ATOM 576 O O . LEU A 1 78 ? -2.934 -9.598 -3.905 1.00 91.81 78 LEU A O 1
ATOM 580 N N . PRO A 1 79 ? -2.555 -11.797 -4.162 1.00 89.25 79 PRO A N 1
ATOM 581 C CA . PRO A 1 79 ? -3.932 -12.100 -4.542 1.00 89.25 79 PRO A CA 1
ATOM 582 C C . PRO A 1 79 ? -4.917 -11.801 -3.402 1.00 89.25 79 PRO A C 1
ATOM 584 O O . PRO A 1 79 ? -4.659 -12.167 -2.257 1.00 89.25 79 PRO A O 1
ATOM 587 N N . GLY A 1 80 ? -6.048 -11.166 -3.721 1.00 88.56 80 GLY A N 1
ATOM 588 C CA . GLY A 1 80 ? -7.124 -10.870 -2.762 1.00 88.56 80 GLY A CA 1
ATOM 589 C C . GLY A 1 80 ? -6.936 -9.602 -1.920 1.00 88.56 80 GLY A C 1
ATOM 590 O O . GLY A 1 80 ? -7.824 -9.262 -1.148 1.00 88.56 80 GLY A O 1
ATOM 591 N N . TRP A 1 81 ? -5.816 -8.893 -2.079 1.00 91.94 81 TRP A N 1
ATOM 592 C CA . TRP A 1 81 ? -5.516 -7.646 -1.371 1.00 91.94 81 TRP A CA 1
ATOM 593 C C . TRP A 1 81 ? -5.583 -6.453 -2.328 1.00 91.94 81 TRP A C 1
ATOM 595 O O . TRP A 1 81 ? -4.569 -6.057 -2.906 1.00 91.94 81 TRP A O 1
ATOM 605 N N . ASP A 1 82 ? -6.786 -5.919 -2.538 1.00 92.69 82 ASP A N 1
ATOM 606 C CA . ASP A 1 82 ? -7.067 -4.923 -3.588 1.00 92.69 82 ASP A CA 1
ATOM 607 C C . ASP A 1 82 ? -7.287 -3.494 -3.050 1.00 92.69 82 ASP A C 1
ATOM 609 O O . ASP A 1 82 ? -7.347 -2.543 -3.829 1.00 92.69 82 ASP A O 1
ATOM 613 N N . ASP A 1 83 ? -7.313 -3.322 -1.726 1.00 94.00 83 ASP A N 1
ATOM 614 C CA . ASP A 1 83 ? -7.474 -2.019 -1.078 1.00 94.00 83 ASP A CA 1
ATOM 615 C C . ASP A 1 83 ? -6.116 -1.338 -0.855 1.00 94.00 83 ASP A C 1
ATOM 617 O O . ASP A 1 83 ? -5.491 -1.425 0.207 1.00 94.00 83 ASP A O 1
ATOM 621 N N . LEU A 1 84 ? -5.626 -0.676 -1.905 1.00 94.94 84 LEU A N 1
ATOM 622 C CA . LEU A 1 84 ? -4.388 0.095 -1.858 1.00 94.94 84 LEU A CA 1
ATOM 623 C C . LEU A 1 84 ? -4.468 1.216 -0.814 1.00 94.94 84 LEU A C 1
ATOM 625 O O . LEU A 1 84 ? -3.473 1.484 -0.136 1.00 94.94 84 LEU A O 1
ATOM 629 N N . THR A 1 85 ? -5.623 1.869 -0.679 1.00 93.81 85 THR A N 1
ATOM 630 C CA . THR A 1 85 ? -5.808 2.996 0.237 1.00 93.81 85 THR A CA 1
ATOM 631 C C . THR A 1 85 ? -5.680 2.547 1.693 1.00 93.81 85 THR A C 1
ATOM 633 O O . THR A 1 85 ? -4.861 3.105 2.431 1.00 93.81 85 THR A O 1
ATOM 636 N N . ALA A 1 86 ? -6.411 1.510 2.110 1.00 94.50 86 ALA A N 1
ATOM 637 C CA . ALA A 1 86 ? -6.332 0.988 3.473 1.00 94.50 86 ALA A CA 1
ATOM 638 C C . ALA A 1 86 ? -4.950 0.407 3.787 1.00 94.50 86 ALA A C 1
ATOM 640 O O . ALA A 1 86 ? -4.407 0.667 4.863 1.00 94.50 86 ALA A O 1
ATOM 641 N N . LEU A 1 87 ? -4.336 -0.319 2.844 1.00 96.19 87 LEU A N 1
ATOM 642 C CA . LEU A 1 87 ? -2.984 -0.858 3.019 1.00 96.19 87 LEU A CA 1
ATOM 643 C C . LEU A 1 87 ? -1.935 0.249 3.168 1.00 96.19 87 LEU A C 1
ATOM 645 O O . LEU A 1 87 ? -1.043 0.145 4.011 1.00 96.19 87 LEU A O 1
ATOM 649 N N . SER A 1 88 ? -2.066 1.336 2.406 1.00 95.25 88 SER A N 1
ATOM 650 C CA . SER A 1 88 ? -1.171 2.492 2.525 1.00 95.25 88 SER A CA 1
ATOM 651 C C . SER A 1 88 ? -1.316 3.152 3.896 1.00 95.25 88 SER A C 1
ATOM 653 O O . SER A 1 88 ? -0.315 3.419 4.560 1.00 95.25 88 SER A O 1
ATOM 655 N N . VAL A 1 89 ? -2.553 3.340 4.375 1.00 95.31 89 VAL A N 1
ATOM 656 C CA . VAL A 1 89 ? -2.819 3.867 5.724 1.00 95.31 89 VAL A CA 1
ATOM 657 C C . VAL A 1 89 ? -2.232 2.949 6.798 1.00 95.31 89 VAL A C 1
ATOM 659 O O . VAL A 1 89 ? -1.594 3.428 7.741 1.00 95.31 89 VAL A O 1
ATOM 662 N N . PHE A 1 90 ? -2.409 1.636 6.642 1.00 95.19 90 PHE A N 1
ATOM 663 C CA . PHE A 1 90 ? -1.885 0.634 7.560 1.00 95.19 90 PHE A CA 1
ATOM 664 C C . PHE A 1 90 ? -0.361 0.703 7.667 1.00 95.19 90 PHE A C 1
ATOM 666 O O . PHE A 1 90 ? 0.160 0.690 8.781 1.00 95.19 90 PHE A O 1
ATOM 673 N N . GLU A 1 91 ? 0.375 0.802 6.558 1.00 94.00 91 GLU A N 1
ATOM 674 C CA . GLU A 1 91 ? 1.842 0.873 6.581 1.00 94.00 91 GLU A CA 1
ATOM 675 C C . GLU A 1 91 ? 2.358 2.231 7.088 1.00 94.00 91 GLU A C 1
ATOM 677 O O . GLU A 1 91 ? 3.263 2.277 7.932 1.00 94.00 91 GLU A O 1
ATOM 682 N N . GLN A 1 92 ? 1.745 3.335 6.658 1.00 94.94 92 GLN A N 1
ATOM 683 C CA . GLN A 1 92 ? 2.237 4.692 6.924 1.00 94.94 92 GLN A CA 1
ATOM 684 C C . GLN A 1 92 ? 1.907 5.207 8.333 1.00 94.94 92 GLN A C 1
ATOM 686 O O . GLN A 1 92 ? 2.658 6.017 8.880 1.00 94.94 92 GLN A O 1
ATOM 691 N N . HIS A 1 93 ? 0.820 4.739 8.959 1.00 95.88 93 HIS A N 1
ATOM 692 C CA . HIS A 1 93 ? 0.343 5.283 10.234 1.00 95.88 93 HIS A CA 1
ATOM 693 C C . HIS A 1 93 ? 0.359 4.242 11.367 1.00 95.88 93 HIS A C 1
ATOM 695 O O . HIS A 1 93 ? -0.580 3.453 11.509 1.00 95.88 93 HIS A O 1
ATOM 701 N N . PRO A 1 94 ? 1.361 4.276 12.274 1.00 95.81 94 PRO A N 1
ATOM 702 C CA . PRO A 1 94 ? 1.405 3.389 13.441 1.00 95.81 94 PRO A CA 1
ATOM 703 C C . PRO A 1 94 ? 0.145 3.448 14.317 1.00 95.81 94 PRO A C 1
ATOM 705 O O . PRO A 1 94 ? -0.270 2.427 14.865 1.00 95.81 94 PRO A O 1
ATOM 708 N N . ALA A 1 95 ? -0.484 4.624 14.413 1.00 95.25 95 ALA A N 1
ATOM 709 C CA . ALA A 1 95 ? -1.733 4.821 15.145 1.00 95.25 95 ALA A CA 1
ATOM 710 C C . ALA A 1 95 ? -2.918 4.068 14.515 1.00 95.25 95 ALA A C 1
ATOM 712 O O . ALA A 1 95 ? -3.719 3.498 15.249 1.00 95.25 95 ALA A O 1
ATOM 713 N N . ALA A 1 96 ? -2.998 3.980 13.181 1.00 94.81 96 ALA A N 1
ATOM 714 C CA . ALA A 1 96 ? -4.031 3.191 12.505 1.00 94.81 96 ALA A CA 1
ATOM 715 C C . ALA A 1 96 ? -3.875 1.697 12.829 1.00 94.81 96 ALA A C 1
ATOM 717 O O . ALA A 1 96 ? -4.837 1.028 13.198 1.00 94.81 96 ALA A O 1
ATOM 718 N N . ARG A 1 97 ? -2.634 1.189 12.822 1.00 95.88 97 ARG A N 1
ATOM 719 C CA . ARG A 1 97 ? -2.346 -0.189 13.258 1.00 95.88 97 ARG A CA 1
ATOM 720 C C . ARG A 1 97 ? -2.698 -0.429 14.720 1.00 95.88 97 ARG A C 1
ATOM 722 O O . ARG A 1 97 ? -3.024 -1.552 15.086 1.00 95.88 97 ARG A O 1
ATOM 729 N N . GLN A 1 98 ? -2.532 0.577 15.576 1.00 96.50 98 GLN A N 1
ATOM 730 C CA . GLN A 1 98 ? -2.919 0.478 16.983 1.00 96.50 98 GLN A CA 1
ATOM 731 C C . GLN A 1 98 ? -4.439 0.418 17.126 1.00 96.50 98 GLN A C 1
ATOM 733 O O . GLN A 1 98 ? -4.918 -0.435 17.860 1.00 96.50 98 GLN A O 1
ATOM 738 N N . ALA A 1 99 ? -5.179 1.266 16.409 1.00 94.00 99 ALA A N 1
ATOM 739 C CA . ALA A 1 99 ? -6.639 1.253 16.417 1.00 94.00 99 ALA A CA 1
ATOM 740 C C . ALA A 1 99 ? -7.193 -0.111 15.980 1.00 94.00 99 ALA A C 1
ATOM 742 O O . ALA A 1 99 ? -8.011 -0.682 16.689 1.00 94.00 99 ALA A O 1
ATOM 743 N N . LEU A 1 100 ? -6.667 -0.688 14.893 1.00 93.62 100 LEU A N 1
ATOM 744 C CA . LEU A 1 100 ? -7.066 -2.027 14.444 1.00 93.62 100 LEU A CA 1
ATOM 745 C C . LEU A 1 100 ? -6.739 -3.121 15.469 1.00 93.62 100 LEU A C 1
ATOM 747 O O . LEU A 1 100 ? -7.537 -4.026 15.669 1.00 93.62 100 LEU A O 1
ATOM 751 N N . ARG A 1 101 ? -5.591 -3.031 16.155 1.00 95.31 101 ARG A N 1
ATOM 752 C CA . ARG A 1 101 ? -5.233 -3.973 17.231 1.00 95.31 101 ARG A CA 1
ATOM 753 C C . ARG A 1 101 ? -6.162 -3.879 18.441 1.00 95.31 101 ARG A C 1
ATOM 755 O O . ARG A 1 101 ? -6.329 -4.873 19.127 1.00 95.31 101 ARG A O 1
ATOM 762 N N . LEU A 1 102 ? -6.747 -2.712 18.709 1.00 95.25 102 LEU A N 1
ATOM 763 C CA . LEU A 1 102 ? -7.695 -2.528 19.813 1.00 95.25 102 LEU A CA 1
ATOM 764 C C . LEU A 1 102 ? -9.076 -3.131 19.531 1.00 95.25 102 LEU A C 1
ATOM 766 O 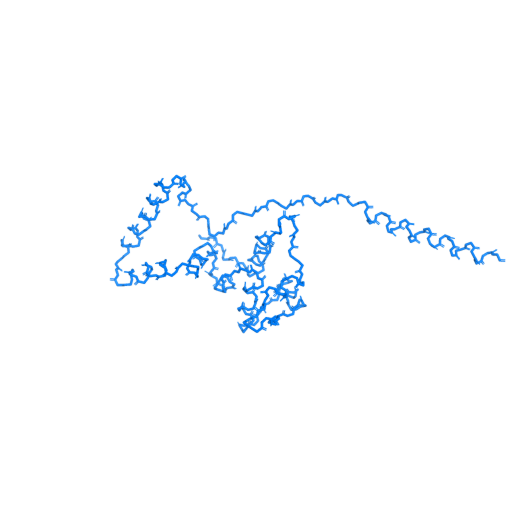O . LEU A 1 102 ? -9.855 -3.267 20.466 1.00 95.25 102 LEU A O 1
ATOM 770 N N . LEU A 1 103 ? -9.368 -3.498 18.280 1.00 94.12 103 LEU A N 1
ATOM 771 C CA . LEU A 1 103 ? -10.585 -4.234 17.935 1.00 94.12 103 LEU A CA 1
ATOM 772 C C . LEU A 1 103 ? -10.499 -5.722 18.296 1.00 94.12 103 LEU A C 1
ATOM 774 O O . LEU A 1 103 ? -11.521 -6.401 18.313 1.00 94.12 103 LEU A O 1
ATOM 778 N N . ASP A 1 104 ? -9.299 -6.246 18.557 1.00 94.88 104 ASP A N 1
ATOM 779 C CA . ASP A 1 104 ? -9.121 -7.656 18.897 1.00 94.88 104 ASP A CA 1
ATOM 780 C C . ASP A 1 104 ? -9.867 -8.002 20.195 1.00 94.88 104 ASP A C 1
ATOM 782 O O . ASP A 1 104 ? -9.651 -7.385 21.240 1.00 94.88 104 ASP A O 1
ATOM 786 N N . GLY A 1 105 ? -10.767 -8.984 20.118 1.00 93.50 105 GLY A N 1
ATOM 787 C CA . GLY A 1 105 ? -11.632 -9.392 21.227 1.00 93.50 105 GLY A CA 1
ATOM 788 C C . GLY A 1 105 ? -12.915 -8.570 21.405 1.00 93.50 105 GLY A C 1
ATOM 789 O O . GLY A 1 105 ? -13.677 -8.872 22.325 1.00 93.50 105 GLY A O 1
ATOM 790 N N . LEU A 1 106 ? -13.175 -7.578 20.547 1.00 93.50 106 LEU A N 1
ATOM 791 C CA . LEU A 1 106 ? -14.468 -6.891 20.470 1.00 93.50 106 LEU A CA 1
ATOM 792 C C . LEU A 1 106 ? -15.402 -7.591 19.467 1.00 93.50 106 LEU A C 1
ATOM 794 O O . LEU A 1 106 ? -14.962 -8.386 18.633 1.00 93.50 106 LEU A O 1
ATOM 798 N N . ASP A 1 107 ? -16.703 -7.332 19.575 1.00 90.25 107 ASP A N 1
ATOM 799 C CA . ASP A 1 107 ? -17.711 -7.840 18.644 1.00 90.25 107 ASP A CA 1
ATOM 800 C C . ASP A 1 107 ? -17.786 -7.002 17.353 1.00 90.25 107 ASP A C 1
ATOM 802 O O . ASP A 1 107 ? -17.049 -6.033 17.158 1.00 90.25 107 ASP A O 1
ATOM 806 N N . GLY A 1 108 ? -18.647 -7.424 16.419 1.00 83.88 108 GLY A N 1
ATOM 807 C CA . GLY A 1 108 ? -18.795 -6.768 15.116 1.00 83.88 108 GLY A CA 1
ATOM 808 C C . GLY A 1 108 ? -19.231 -5.303 15.218 1.00 83.88 108 GLY A C 1
ATOM 809 O O . GLY A 1 108 ? -18.762 -4.480 14.434 1.00 83.88 108 GLY A O 1
ATOM 810 N N . ASP A 1 109 ? -20.037 -4.971 16.228 1.00 92.75 109 ASP A N 1
ATOM 811 C CA . ASP A 1 109 ? -20.557 -3.621 16.457 1.00 92.75 109 ASP A CA 1
ATOM 812 C C . ASP A 1 109 ? -19.418 -2.619 16.724 1.00 92.75 109 ASP A C 1
ATOM 814 O O . ASP A 1 109 ? -19.466 -1.475 16.269 1.00 92.75 109 ASP A O 1
ATOM 818 N N . ALA A 1 110 ? -18.326 -3.053 17.364 1.00 92.06 110 ALA A N 1
ATOM 819 C CA . ALA A 1 110 ? -17.161 -2.201 17.603 1.00 92.06 110 ALA A CA 1
ATOM 820 C C . ALA A 1 110 ? -16.455 -1.744 16.310 1.00 92.06 110 ALA A C 1
ATOM 822 O O . ALA A 1 110 ? -15.896 -0.643 16.258 1.00 92.06 110 ALA A O 1
ATOM 823 N N . ALA A 1 111 ? -16.470 -2.564 15.253 1.00 90.81 111 ALA A N 1
ATOM 824 C CA . ALA A 1 111 ? -15.918 -2.174 13.956 1.00 90.81 111 ALA A CA 1
ATOM 825 C C . ALA A 1 111 ? -16.795 -1.108 13.275 1.00 90.81 111 ALA A C 1
ATOM 827 O O . ALA A 1 111 ? -16.262 -0.149 12.706 1.00 90.81 111 ALA A O 1
ATOM 828 N N . ASP A 1 112 ? -18.118 -1.234 13.396 1.00 93.69 112 ASP A N 1
ATOM 829 C CA . ASP A 1 112 ? -19.082 -0.258 12.882 1.00 93.69 112 ASP A CA 1
ATOM 830 C C . ASP A 1 112 ? -18.990 1.077 13.639 1.00 93.69 112 ASP A C 1
ATOM 832 O O . ASP A 1 112 ? -19.004 2.148 13.024 1.00 93.69 112 ASP A O 1
ATOM 836 N N . GLU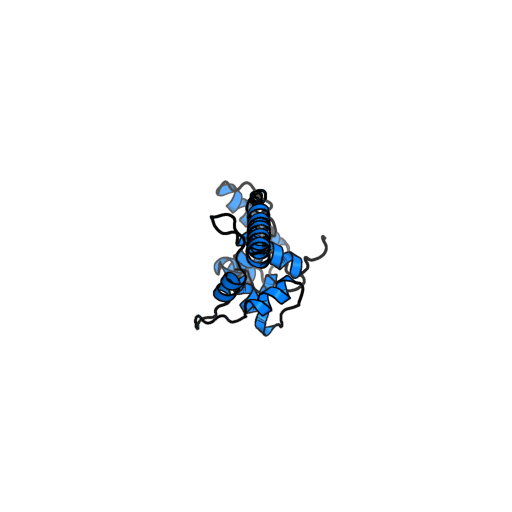 A 1 113 ? -18.797 1.043 14.960 1.00 94.12 113 GLU A N 1
ATOM 837 C CA . GLU A 1 113 ? -18.540 2.242 15.764 1.00 94.12 113 GLU A CA 1
ATOM 838 C C . GLU A 1 113 ? -17.243 2.949 15.351 1.00 94.12 113 GLU A C 1
ATOM 840 O O . GLU A 1 113 ? -17.214 4.179 15.208 1.00 94.12 113 GLU A O 1
ATOM 845 N N . LEU A 1 114 ? -16.166 2.192 15.108 1.00 93.69 114 LEU A N 1
ATOM 846 C CA . LEU A 1 114 ? -14.901 2.756 14.634 1.00 93.69 114 LEU A CA 1
ATOM 847 C C . LEU A 1 114 ? -15.058 3.399 13.249 1.00 93.69 114 LEU A C 1
ATOM 849 O O . LEU A 1 114 ? -14.527 4.490 13.009 1.00 93.69 114 LEU A O 1
ATOM 853 N N . LEU A 1 115 ? -15.800 2.752 12.348 1.00 92.62 115 LEU A N 1
ATOM 854 C CA . LEU A 1 115 ? -16.122 3.295 11.031 1.00 92.62 115 LEU A CA 1
ATOM 855 C C . LEU A 1 115 ? -16.918 4.602 11.152 1.00 92.62 115 LEU A C 1
ATOM 857 O O . LEU A 1 115 ? -16.537 5.614 10.554 1.00 92.62 115 LEU A O 1
ATOM 861 N N . ALA A 1 116 ? -17.965 4.620 11.978 1.00 92.69 116 ALA A N 1
ATOM 862 C CA . ALA A 1 116 ? -18.782 5.805 12.221 1.00 92.69 116 ALA A CA 1
ATOM 863 C C . ALA A 1 116 ? -17.954 6.963 12.808 1.00 92.69 116 ALA A C 1
ATOM 865 O O . ALA A 1 116 ? -18.098 8.120 12.391 1.00 92.69 116 ALA A O 1
ATOM 866 N N . ALA A 1 117 ? -17.031 6.664 13.728 1.00 93.25 117 ALA A N 1
ATOM 867 C CA . ALA A 1 117 ? -16.101 7.644 14.281 1.00 93.25 117 ALA A CA 1
ATOM 868 C C . ALA A 1 117 ? -15.161 8.213 13.203 1.00 93.25 117 ALA A C 1
ATOM 870 O O . ALA A 1 117 ? -14.969 9.432 13.127 1.00 93.25 117 ALA A O 1
ATOM 871 N N . ALA A 1 118 ? -14.614 7.368 12.323 1.00 92.81 118 ALA A N 1
ATOM 872 C CA . ALA A 1 118 ? -13.773 7.811 11.211 1.00 92.81 118 ALA A CA 1
ATOM 873 C C . ALA A 1 118 ? -14.542 8.723 10.235 1.00 92.81 118 ALA A C 1
ATOM 875 O O . ALA A 1 118 ? -14.033 9.781 9.846 1.00 92.81 118 ALA A O 1
ATOM 876 N N . GLN A 1 119 ? -15.787 8.377 9.897 1.00 93.19 119 GLN A N 1
ATOM 877 C CA . GLN A 1 119 ? -16.668 9.201 9.061 1.00 93.19 119 GLN A CA 1
ATOM 878 C C . GLN A 1 119 ? -16.996 10.549 9.722 1.00 93.19 119 GLN A C 1
ATOM 880 O O . GLN A 1 119 ? -16.972 11.591 9.065 1.00 93.19 119 GLN A O 1
ATOM 885 N N . ALA A 1 120 ? -17.252 10.573 11.034 1.00 92.19 120 ALA A N 1
ATOM 886 C CA . ALA A 1 120 ? -17.472 11.815 11.777 1.00 92.19 120 ALA A CA 1
ATOM 887 C C . ALA A 1 120 ? -16.230 12.726 11.766 1.00 92.19 120 ALA A C 1
ATOM 889 O O . ALA A 1 120 ? -16.344 13.936 11.542 1.00 92.19 120 ALA A O 1
ATOM 890 N N . ILE A 1 121 ? -15.032 12.154 11.933 1.00 92.62 121 ILE A N 1
ATOM 891 C CA . ILE A 1 121 ? -13.769 12.897 11.824 1.00 92.62 121 ILE A CA 1
ATOM 892 C C . ILE A 1 121 ? -13.612 13.490 10.418 1.00 92.62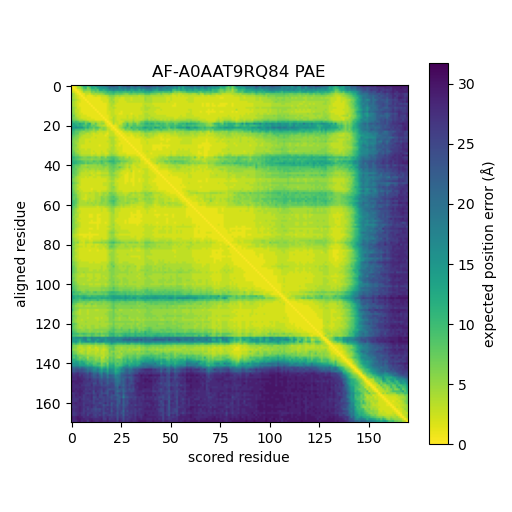 121 ILE A C 1
ATOM 894 O O . ILE A 1 121 ? -13.262 14.665 10.303 1.00 92.62 121 ILE A O 1
ATOM 898 N N . ARG A 1 122 ? -13.909 12.736 9.351 1.00 93.69 122 ARG A N 1
ATOM 899 C CA . ARG A 1 122 ? -13.869 13.251 7.969 1.00 93.69 122 ARG A CA 1
ATOM 900 C C . ARG A 1 122 ? -14.825 14.430 7.772 1.00 93.69 122 ARG A C 1
ATOM 902 O O . ARG A 1 122 ? -14.376 15.495 7.345 1.00 93.69 122 ARG A O 1
ATOM 909 N N . ARG A 1 123 ? -16.087 14.288 8.193 1.00 91.94 123 ARG A N 1
ATOM 910 C CA . ARG A 1 123 ? -17.102 15.356 8.133 1.00 91.94 123 ARG A CA 1
ATOM 911 C C . ARG A 1 123 ? -16.674 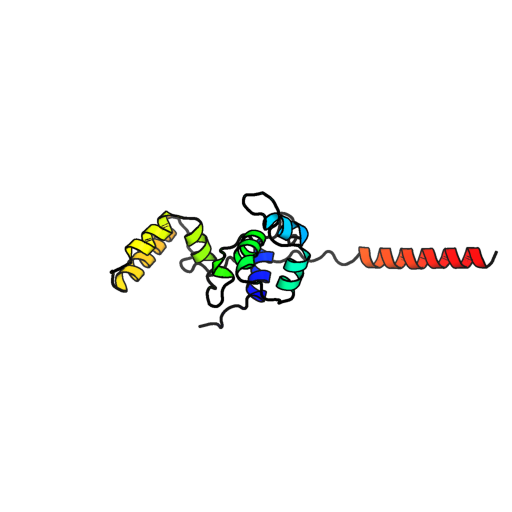16.616 8.882 1.00 91.94 123 ARG A C 1
ATOM 913 O O . ARG A 1 123 ? -16.733 17.706 8.324 1.00 91.94 123 ARG A O 1
ATOM 920 N N . SER A 1 124 ? -16.174 16.479 10.114 1.00 92.75 124 SER A N 1
ATOM 921 C CA . SER A 1 124 ? -15.695 17.626 10.909 1.00 92.75 124 SER A CA 1
ATOM 922 C C . SER A 1 124 ? -14.518 18.372 10.270 1.00 92.75 124 SER A C 1
ATOM 924 O O . SER A 1 124 ? -14.304 19.548 10.555 1.00 92.75 124 SER A O 1
ATOM 926 N N . ARG A 1 125 ? -13.770 17.708 9.380 1.00 93.62 125 ARG A N 1
ATOM 927 C CA . ARG A 1 125 ? -12.662 18.290 8.612 1.00 93.62 125 ARG A CA 1
ATOM 928 C C . ARG A 1 125 ? -13.082 18.779 7.220 1.00 93.62 125 ARG A C 1
ATOM 930 O O . ARG A 1 125 ? -12.216 19.171 6.445 1.00 93.62 125 ARG A O 1
ATOM 937 N N . GLY A 1 126 ? -14.376 18.750 6.893 1.00 89.75 126 GLY A N 1
ATOM 938 C CA . GLY A 1 126 ? -14.902 19.153 5.585 1.00 89.75 126 GLY A CA 1
ATOM 939 C C . GLY A 1 126 ? -14.568 18.185 4.445 1.00 89.75 126 GLY A C 1
ATOM 940 O O . GLY A 1 126 ? -14.648 18.565 3.279 1.00 89.75 126 GLY A O 1
ATOM 941 N N . LEU A 1 127 ? -14.170 16.947 4.760 1.00 88.69 127 LEU A N 1
ATOM 942 C CA . LEU A 1 127 ? -13.963 15.890 3.772 1.00 88.69 127 LEU A CA 1
ATOM 943 C C . LEU A 1 127 ? -15.313 15.207 3.526 1.00 88.69 127 LEU A C 1
ATOM 945 O O . LEU A 1 127 ? -15.740 14.379 4.328 1.00 88.69 127 LEU A O 1
ATOM 949 N N . ASN A 1 128 ? -15.987 15.598 2.443 1.00 71.12 128 ASN A N 1
ATOM 950 C CA . ASN A 1 128 ? -17.362 15.176 2.141 1.00 71.12 128 ASN A CA 1
ATOM 951 C C . ASN A 1 128 ? -17.466 13.772 1.526 1.00 71.12 128 ASN A C 1
ATOM 953 O O . ASN A 1 128 ? -18.561 13.222 1.461 1.00 71.12 128 ASN A O 1
ATOM 957 N N . ASP A 1 129 ? -16.348 13.190 1.088 1.00 71.81 129 ASP A N 1
ATOM 958 C CA . ASP A 1 129 ? -16.331 11.830 0.554 1.00 71.81 129 ASP A CA 1
ATOM 959 C C . ASP A 1 129 ? -16.362 10.841 1.725 1.00 71.81 129 ASP A C 1
ATOM 961 O O . ASP A 1 129 ? -15.324 10.565 2.343 1.00 71.81 129 ASP A O 1
ATOM 965 N N . GLU A 1 130 ? -17.557 10.364 2.077 1.00 68.75 130 GLU A N 1
ATOM 966 C CA . GLU A 1 130 ? -17.739 9.294 3.069 1.00 68.75 130 GLU A CA 1
ATOM 967 C C . GLU A 1 130 ? -17.279 7.936 2.517 1.00 68.75 130 GLU A C 1
ATOM 969 O O . GLU A 1 130 ? -16.693 7.154 3.264 1.00 68.75 130 GLU A O 1
ATOM 974 N N . ASP A 1 131 ? -17.422 7.723 1.204 1.00 79.75 131 ASP A N 1
ATOM 975 C CA . ASP A 1 131 ? -16.860 6.579 0.481 1.00 79.75 131 ASP A CA 1
ATOM 976 C C . ASP A 1 131 ? -15.466 6.912 -0.060 1.00 79.75 131 ASP A C 1
ATOM 978 O O . ASP A 1 131 ? -15.294 7.551 -1.102 1.00 79.75 131 ASP A O 1
ATOM 982 N N . VAL A 1 132 ? -14.441 6.470 0.669 1.00 85.88 132 VAL A N 1
ATOM 983 C CA . VAL A 1 132 ? -13.052 6.529 0.202 1.00 85.88 132 VAL A CA 1
ATOM 984 C C . VAL A 1 132 ? -12.800 5.331 -0.719 1.00 85.88 132 VAL A C 1
ATOM 986 O O . VAL A 1 132 ? -12.995 4.198 -0.283 1.00 85.88 132 VAL A O 1
ATOM 989 N N . PRO A 1 133 ? -12.353 5.533 -1.971 1.00 88.25 133 PRO A N 1
ATOM 990 C CA . PRO A 1 133 ? -12.144 4.423 -2.891 1.00 88.25 133 PRO A CA 1
ATOM 991 C C . PRO A 1 133 ? -10.952 3.547 -2.472 1.00 88.25 133 PRO A C 1
ATOM 993 O O . PRO A 1 133 ? -9.929 4.049 -1.997 1.00 88.25 133 PRO A O 1
ATOM 996 N N . GLU A 1 134 ? -11.054 2.244 -2.749 1.00 88.38 134 GLU A N 1
ATOM 997 C CA . GLU A 1 134 ? -10.000 1.234 -2.519 1.00 88.38 134 GLU A CA 1
ATOM 998 C C . GLU A 1 134 ? -8.670 1.581 -3.212 1.00 88.38 134 GLU A C 1
ATOM 1000 O O . GLU A 1 134 ? -7.595 1.186 -2.766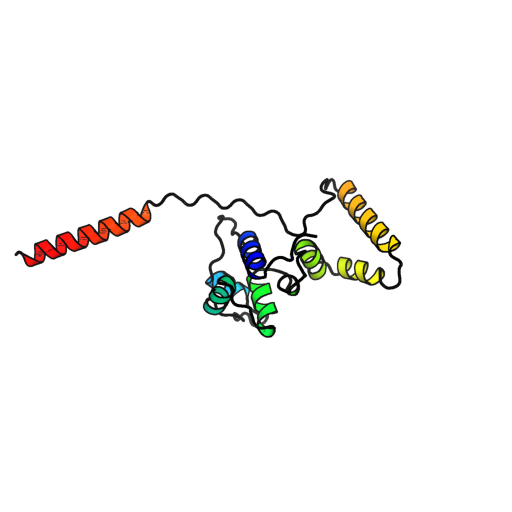 1.00 88.38 134 GLU A O 1
ATOM 1005 N N . ALA A 1 135 ? -8.717 2.358 -4.297 1.00 87.38 135 ALA A N 1
ATOM 1006 C CA . ALA A 1 135 ? -7.540 2.917 -4.946 1.00 87.38 135 ALA A CA 1
ATOM 1007 C C . ALA A 1 135 ? -7.755 4.396 -5.306 1.00 87.38 135 ALA A C 1
ATOM 1009 O O . ALA A 1 135 ? -8.866 4.782 -5.684 1.00 87.38 135 ALA A O 1
ATOM 1010 N N . PRO A 1 136 ? -6.703 5.236 -5.257 1.00 84.75 136 PRO A N 1
ATOM 1011 C CA . PRO A 1 136 ? -6.815 6.639 -5.633 1.00 84.75 136 PRO A CA 1
ATOM 1012 C C . PRO A 1 136 ? -7.269 6.806 -7.092 1.00 84.75 136 PRO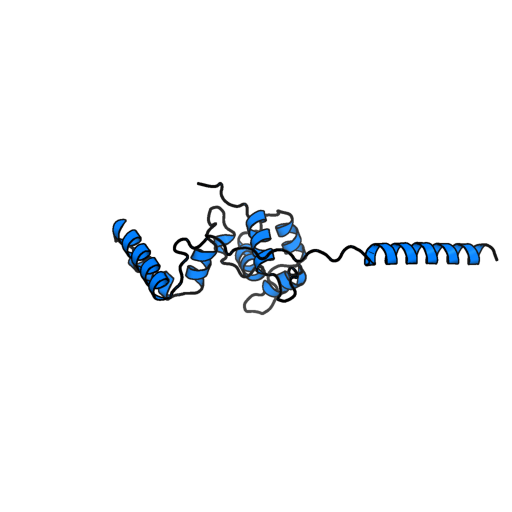 A C 1
ATOM 1014 O O . PRO A 1 136 ? -6.856 6.029 -7.963 1.00 84.75 136 PRO A O 1
ATOM 1017 N N . PRO A 1 137 ? -8.070 7.842 -7.403 1.00 81.62 137 PRO A N 1
ATOM 1018 C CA . PRO A 1 137 ? -8.491 8.107 -8.769 1.00 81.62 137 PRO A CA 1
ATOM 1019 C C . PRO A 1 137 ? -7.275 8.397 -9.653 1.00 81.62 137 PRO A C 1
ATOM 1021 O O . PRO A 1 137 ? -6.406 9.207 -9.327 1.00 81.62 137 PRO A O 1
ATOM 1024 N N . LEU A 1 138 ? -7.215 7.730 -10.804 1.00 81.75 138 LEU A N 1
ATOM 1025 C CA . LEU A 1 138 ? -6.104 7.886 -11.734 1.00 81.75 138 LEU A CA 1
ATOM 1026 C C . LEU A 1 138 ? -6.232 9.195 -12.510 1.00 81.75 138 LEU A C 1
ATOM 1028 O O . LEU A 1 138 ? -7.259 9.453 -13.141 1.00 81.75 138 LEU A O 1
ATOM 1032 N N . ALA A 1 139 ? -5.146 9.966 -12.563 1.00 73.38 139 ALA A N 1
ATOM 1033 C CA . ALA A 1 139 ? -5.074 11.123 -13.442 1.00 73.38 139 ALA A CA 1
ATOM 1034 C C . ALA A 1 139 ? -5.268 10.707 -14.922 1.00 73.38 139 ALA A C 1
ATOM 1036 O O . ALA A 1 139 ? -4.822 9.618 -15.337 1.00 73.38 139 ALA A O 1
ATOM 1037 N N . PRO A 1 140 ? -5.929 11.550 -15.740 1.00 70.62 140 PRO A N 1
ATOM 1038 C CA . PRO A 1 140 ? -5.999 11.338 -17.178 1.00 70.62 140 PRO A CA 1
ATOM 1039 C C . PRO A 1 140 ? -4.587 11.377 -17.773 1.00 70.62 140 PRO A C 1
ATOM 1041 O O . PRO A 1 140 ? -3.765 12.220 -17.412 1.00 70.62 140 PRO A O 1
ATOM 1044 N N . LEU A 1 141 ? -4.293 10.445 -18.682 1.00 68.50 141 LEU A N 1
ATOM 1045 C CA . LEU A 1 141 ? -3.010 10.442 -19.380 1.00 68.50 141 LEU A CA 1
ATOM 1046 C C . LEU A 1 141 ? -2.930 11.686 -20.279 1.00 68.50 141 LEU A C 1
ATOM 1048 O O . LEU A 1 141 ? -3.899 11.965 -20.992 1.00 68.50 141 LEU A O 1
ATOM 1052 N N . PRO A 1 142 ? -1.803 12.421 -20.290 1.00 63.50 142 PRO A N 1
ATOM 1053 C CA . PRO A 1 142 ? -1.626 13.497 -21.251 1.00 63.50 142 PRO A CA 1
ATOM 1054 C C . PRO A 1 142 ? -1.715 12.921 -22.664 1.00 63.50 142 PRO A C 1
ATOM 1056 O O . PRO A 1 142 ? -1.114 11.887 -22.971 1.00 63.50 142 PRO A O 1
ATOM 1059 N N . THR A 1 143 ? -2.487 13.580 -23.525 1.00 57.91 143 THR A N 1
ATOM 1060 C CA . THR A 1 143 ? -2.602 13.211 -24.934 1.00 57.91 143 THR A CA 1
ATOM 1061 C C . THR A 1 143 ? -1.209 13.224 -25.558 1.00 57.91 143 THR A C 1
ATOM 1063 O O . THR A 1 143 ? -0.467 14.203 -25.452 1.00 57.91 143 THR A O 1
ATOM 1066 N N . ALA A 1 144 ? -0.810 12.102 -26.165 1.00 57.19 144 ALA A N 1
ATOM 1067 C CA . ALA A 1 144 ? 0.478 12.021 -26.836 1.00 57.19 144 ALA A CA 1
ATOM 1068 C C . ALA A 1 144 ? 0.566 13.139 -27.894 1.00 57.19 144 ALA A C 1
ATOM 1070 O O . ALA A 1 144 ? -0.400 13.337 -28.636 1.00 57.19 144 ALA A O 1
ATOM 1071 N N . PRO A 1 145 ? 1.691 13.872 -27.995 1.00 52.50 145 PRO A N 1
ATOM 1072 C CA . PRO A 1 145 ? 1.875 14.805 -29.093 1.00 52.50 145 PRO A CA 1
ATOM 1073 C C . PRO A 1 145 ? 1.840 14.009 -30.399 1.00 52.50 145 PRO A C 1
ATOM 1075 O O . PRO A 1 145 ? 2.642 13.098 -30.601 1.00 52.50 145 PRO A O 1
ATOM 1078 N N . THR A 1 146 ? 0.889 14.344 -31.265 1.00 51.38 146 THR A N 1
ATOM 1079 C CA . THR A 1 146 ? 0.683 13.727 -32.574 1.00 51.38 146 THR A CA 1
ATOM 1080 C C . THR A 1 146 ? 2.001 13.727 -33.356 1.00 51.38 146 THR A C 1
ATOM 1082 O O . THR A 1 146 ? 2.671 14.752 -33.499 1.00 51.38 146 THR A O 1
ATOM 1085 N N . ASP A 1 147 ? 2.413 12.546 -33.807 1.00 49.53 147 ASP A N 1
ATOM 1086 C CA . ASP A 1 147 ? 3.744 12.228 -34.324 1.00 49.53 147 ASP A CA 1
ATOM 1087 C C . ASP A 1 147 ? 4.265 13.146 -35.447 1.00 49.53 147 ASP A C 1
ATOM 1089 O O . ASP A 1 147 ? 4.064 12.910 -36.638 1.00 49.53 147 ASP A O 1
ATOM 1093 N N . GLY A 1 148 ? 5.078 14.141 -35.084 1.00 50.47 148 GLY A N 1
ATOM 1094 C CA . GLY A 1 148 ? 5.949 14.867 -36.021 1.00 50.47 148 GLY A CA 1
ATOM 1095 C C . GLY A 1 148 ? 7.376 14.300 -36.128 1.00 50.47 148 GLY A C 1
ATOM 1096 O O . GLY A 1 148 ? 8.157 14.737 -36.980 1.00 50.47 148 GLY A O 1
ATOM 1097 N N . ARG A 1 149 ? 7.762 13.362 -35.247 1.00 53.88 149 ARG A N 1
ATOM 1098 C CA . ARG A 1 149 ? 9.136 12.819 -35.168 1.00 53.88 149 ARG A CA 1
ATOM 1099 C C . ARG A 1 149 ? 9.343 11.572 -36.027 1.00 53.88 149 ARG A C 1
ATOM 1101 O O . ARG A 1 149 ? 10.385 11.465 -36.672 1.00 53.88 149 ARG A O 1
ATOM 1108 N N . LEU A 1 150 ? 8.352 10.681 -36.113 1.00 53.12 150 LEU A N 1
ATOM 1109 C CA . LEU A 1 150 ? 8.437 9.486 -36.963 1.00 53.12 150 LEU A CA 1
ATOM 1110 C C . LEU A 1 150 ? 8.495 9.837 -38.460 1.00 53.12 150 LEU A C 1
ATOM 1112 O O . LEU A 1 150 ? 9.288 9.241 -39.189 1.00 53.12 150 LEU A O 1
ATOM 1116 N N . ARG A 1 151 ? 7.751 10.860 -38.916 1.00 56.81 151 ARG A N 1
ATOM 1117 C CA . ARG A 1 151 ? 7.844 11.357 -40.306 1.00 56.81 151 ARG A CA 1
ATOM 1118 C C . ARG A 1 151 ? 9.227 11.923 -40.637 1.00 56.81 151 ARG A C 1
ATOM 1120 O O . ARG A 1 151 ? 9.774 11.589 -41.681 1.00 56.81 151 ARG A O 1
ATOM 1127 N N . ARG A 1 152 ? 9.825 12.718 -39.740 1.00 55.41 152 ARG A N 1
ATOM 1128 C CA . ARG A 1 152 ? 11.161 13.311 -39.954 1.00 55.41 152 ARG A CA 1
ATOM 1129 C C . ARG A 1 152 ? 12.269 12.266 -40.078 1.00 55.41 152 ARG A C 1
ATOM 1131 O O . ARG A 1 152 ? 13.137 12.412 -40.929 1.00 55.41 152 ARG A O 1
ATOM 1138 N N . ARG A 1 153 ? 12.215 11.194 -39.280 1.00 59.09 153 ARG A N 1
ATOM 1139 C CA . ARG A 1 153 ? 13.217 10.115 -39.327 1.00 59.09 153 ARG A CA 1
ATOM 1140 C C . ARG A 1 153 ? 13.106 9.260 -40.597 1.00 59.09 153 ARG A C 1
ATOM 1142 O O . ARG A 1 153 ? 14.117 8.807 -41.117 1.00 59.09 153 ARG A O 1
ATOM 1149 N N . ARG A 1 154 ? 11.887 9.079 -41.123 1.00 58.84 154 ARG A N 1
ATOM 1150 C CA . ARG A 1 154 ? 11.659 8.421 -42.423 1.00 58.84 154 ARG A CA 1
ATOM 1151 C C . ARG A 1 154 ? 12.133 9.286 -43.593 1.00 58.84 154 ARG A C 1
ATOM 1153 O O . ARG A 1 154 ? 12.771 8.765 -44.497 1.00 58.84 154 ARG A O 1
ATOM 1160 N N . LEU A 1 155 ? 11.890 10.598 -43.534 1.00 60.06 155 LEU A N 1
ATOM 1161 C CA . LEU A 1 155 ? 12.394 11.556 -44.525 1.00 60.06 155 LEU A CA 1
ATOM 1162 C C . LEU A 1 155 ? 13.929 11.588 -44.560 1.00 60.06 155 LEU A C 1
ATOM 1164 O O . LEU A 1 155 ? 14.497 11.572 -45.644 1.00 60.06 155 LEU A O 1
ATOM 1168 N N . SER A 1 156 ? 14.607 11.550 -43.405 1.00 64.00 156 SER A N 1
ATOM 1169 C CA . SER A 1 156 ? 16.078 11.567 -43.380 1.00 64.00 156 SER A CA 1
ATOM 1170 C C . SER A 1 156 ? 16.707 10.278 -43.918 1.00 64.00 156 SER A C 1
ATOM 1172 O O . SER A 1 156 ? 17.770 10.335 -44.523 1.00 64.00 156 SER A O 1
ATOM 1174 N N . MET A 1 157 ? 16.075 9.115 -43.710 1.00 65.31 157 MET A N 1
ATOM 1175 C CA . MET A 1 157 ? 16.538 7.849 -44.297 1.00 65.31 157 MET A CA 1
ATOM 1176 C C . MET A 1 157 ? 16.343 7.817 -45.815 1.00 65.31 157 MET A C 1
ATOM 1178 O O . MET A 1 157 ? 17.240 7.371 -46.521 1.00 65.31 157 MET A O 1
ATOM 1182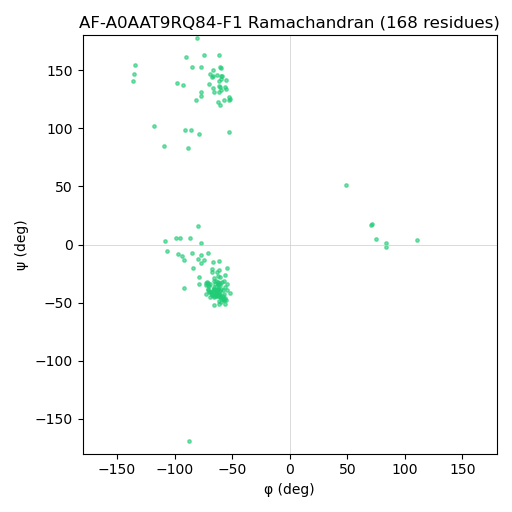 N N . ALA A 1 158 ? 15.213 8.326 -46.314 1.00 67.62 158 ALA A N 1
ATOM 1183 C CA . ALA A 1 158 ? 14.976 8.438 -47.752 1.00 67.62 158 ALA A CA 1
ATOM 1184 C C . ALA A 1 158 ? 15.984 9.393 -48.419 1.00 67.62 158 ALA A C 1
ATOM 1186 O O . ALA A 1 158 ? 16.602 9.030 -49.412 1.00 67.62 158 ALA A O 1
ATOM 1187 N N . GLN A 1 159 ? 16.241 10.554 -47.808 1.00 65.94 159 GLN A N 1
ATOM 1188 C CA . GLN A 1 159 ? 17.227 11.524 -48.301 1.00 65.94 159 GLN A CA 1
ATOM 1189 C C . GLN A 1 159 ? 18.670 10.996 -48.257 1.00 65.94 159 GLN A C 1
ATOM 1191 O O . GLN A 1 159 ? 19.482 11.336 -49.114 1.00 65.94 159 GLN A O 1
ATOM 1196 N N . ALA A 1 160 ? 19.010 10.166 -47.266 1.00 68.44 160 ALA A N 1
ATOM 1197 C CA . ALA A 1 160 ? 20.319 9.516 -47.201 1.00 68.44 160 ALA A CA 1
ATOM 1198 C C . ALA A 1 160 ? 20.484 8.433 -48.282 1.00 68.44 160 ALA A C 1
ATOM 1200 O O . ALA A 1 160 ? 21.577 8.277 -48.820 1.00 68.44 160 ALA A O 1
ATOM 1201 N N . ALA A 1 161 ? 19.411 7.712 -48.622 1.00 70.12 161 ALA A N 1
ATOM 1202 C CA . ALA A 1 161 ? 19.424 6.717 -49.692 1.00 70.12 161 ALA A CA 1
ATOM 1203 C C . ALA A 1 161 ? 19.545 7.356 -51.087 1.00 70.12 161 ALA A C 1
ATOM 1205 O O . ALA A 1 161 ? 20.222 6.807 -51.948 1.00 70.12 161 ALA A O 1
ATOM 1206 N N . GLU A 1 162 ? 18.934 8.524 -51.293 1.00 64.81 162 GLU A N 1
ATOM 1207 C CA . GLU A 1 162 ? 18.983 9.263 -52.561 1.00 64.81 162 GLU A CA 1
ATOM 1208 C C . GLU A 1 162 ? 20.397 9.795 -52.855 1.00 64.81 162 GLU A C 1
ATOM 1210 O O . GLU A 1 162 ? 20.924 9.564 -53.939 1.00 64.81 162 GLU A O 1
ATOM 1215 N N . ARG A 1 163 ? 21.084 10.362 -51.849 1.00 61.12 163 ARG A N 1
ATOM 1216 C CA . ARG A 1 163 ? 22.501 10.757 -51.981 1.00 61.12 163 ARG A CA 1
ATOM 1217 C C . ARG A 1 163 ? 23.440 9.584 -52.261 1.00 61.12 163 ARG A C 1
ATOM 1219 O O . ARG A 1 163 ? 24.358 9.717 -53.057 1.00 61.12 163 ARG A O 1
ATOM 1226 N N . ALA A 1 164 ? 23.211 8.434 -51.628 1.00 66.62 164 ALA A N 1
ATOM 1227 C CA . ALA A 1 164 ? 24.034 7.249 -51.866 1.00 66.62 164 ALA A CA 1
ATOM 1228 C C . ALA A 1 164 ? 23.861 6.675 -53.287 1.00 66.62 164 ALA A C 1
ATOM 1230 O O . ALA A 1 164 ? 24.753 5.989 -53.777 1.00 66.62 164 ALA A O 1
ATOM 1231 N N . ALA A 1 165 ? 22.725 6.938 -53.943 1.00 67.00 165 ALA A N 1
ATOM 1232 C CA . ALA A 1 165 ? 22.494 6.539 -55.328 1.00 67.00 165 ALA A CA 1
ATOM 1233 C C . ALA A 1 165 ? 23.187 7.476 -56.335 1.00 67.00 165 ALA A C 1
ATOM 1235 O O . ALA A 1 165 ? 23.655 6.998 -57.367 1.00 67.00 165 ALA A O 1
ATOM 1236 N N . GLU A 1 166 ? 23.290 8.774 -56.029 1.00 63.47 166 GLU A N 1
ATOM 1237 C CA . GLU A 1 166 ? 24.011 9.756 -56.856 1.00 63.47 166 GLU A CA 1
ATOM 1238 C C . GLU A 1 166 ? 25.527 9.497 -56.869 1.00 63.47 166 GLU A C 1
ATOM 1240 O O . GLU A 1 166 ? 26.134 9.507 -57.938 1.00 63.47 166 GLU A O 1
ATOM 1245 N N . ASP A 1 167 ? 26.122 9.154 -55.721 1.00 61.03 167 ASP A N 1
ATOM 1246 C CA . ASP A 1 167 ? 27.560 8.844 -55.608 1.00 61.03 167 ASP A CA 1
ATOM 1247 C C . ASP A 1 167 ? 27.977 7.554 -56.348 1.00 61.03 167 ASP A C 1
ATOM 1249 O O . ASP A 1 167 ? 29.163 7.315 -56.561 1.00 61.03 167 ASP A O 1
ATOM 1253 N N . LEU A 1 168 ? 27.017 6.705 -56.737 1.00 55.12 168 LEU A N 1
ATOM 1254 C CA . LEU A 1 168 ? 27.259 5.431 -57.430 1.00 55.12 168 LEU A CA 1
ATOM 1255 C C . LEU A 1 168 ? 27.102 5.545 -58.961 1.00 55.12 168 LEU A C 1
ATOM 1257 O O . LEU A 1 168 ? 27.402 4.591 -59.677 1.00 55.12 168 LEU A O 1
ATOM 1261 N N . GLN A 1 169 ? 26.614 6.686 -59.461 1.00 53.59 169 GLN A N 1
ATOM 1262 C CA . GLN A 1 169 ? 26.418 6.968 -60.892 1.00 53.59 169 GLN A CA 1
ATOM 1263 C C . GLN A 1 169 ? 27.422 7.988 -61.468 1.00 53.59 169 GLN A C 1
ATOM 1265 O O . GLN A 1 169 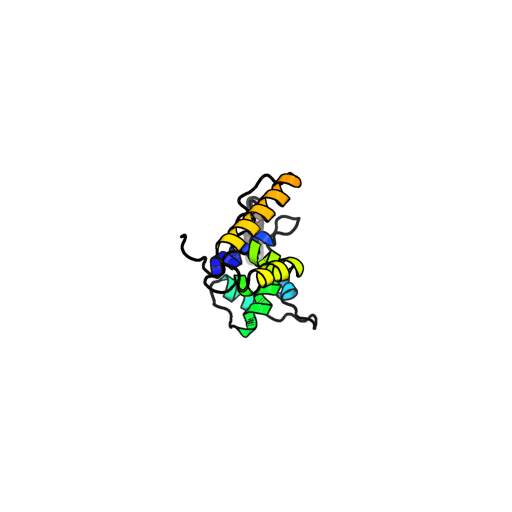? 27.317 8.321 -62.651 1.00 53.59 169 GLN A O 1
ATOM 1270 N N . GLY A 1 170 ? 28.379 8.466 -60.663 1.00 47.75 170 GLY A N 1
ATOM 1271 C CA . GLY A 1 170 ? 29.534 9.271 -61.094 1.00 47.75 170 GLY A CA 1
ATOM 1272 C C . GLY A 1 170 ? 30.812 8.449 -61.204 1.00 47.75 170 GLY A C 1
ATOM 1273 O O . GLY A 1 170 ? 31.675 8.845 -62.018 1.00 47.75 170 GLY A O 1
#